Protein AF-A0A5N6P0C4-F1 (afdb_monomer_lite)

Foldseek 3Di:
DPDFDWDADPPPRDIDGPDDPDPDPCCPPPNHDDPPVPDDDLLNVVVCCVVVVDPAAAEEPDFLVRQVVSCVSPNHPYYHYDDDPVDHPCVPGPVVSVD

Organism: NCBI:txid192012

Structure (mmCIF, N/CA/C/O backbone):
data_AF-A0A5N6P0C4-F1
#
_entry.id   AF-A0A5N6P0C4-F1
#
loop_
_atom_site.group_PDB
_atom_site.id
_atom_site.type_symbol
_atom_site.label_atom_id
_atom_site.label_alt_id
_atom_site.label_comp_id
_atom_site.label_asym_id
_atom_site.label_entity_id
_atom_site.label_seq_id
_atom_site.pdbx_PDB_ins_code
_atom_site.Cartn_x
_atom_site.Cartn_y
_atom_site.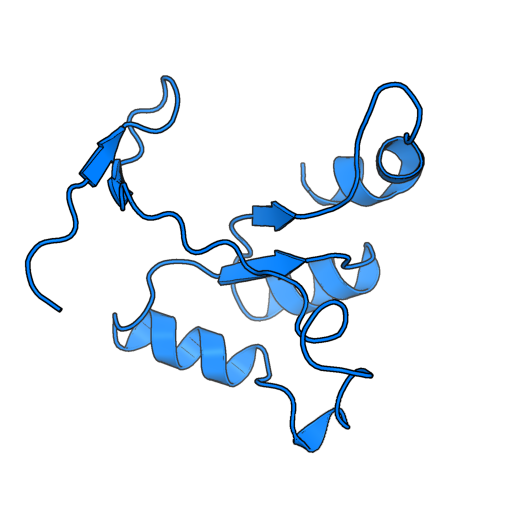Cartn_z
_atom_site.occupancy
_atom_site.B_iso_or_equiv
_atom_site.auth_seq_id
_atom_site.auth_comp_id
_atom_site.auth_asym_id
_atom_site.auth_atom_id
_atom_site.pdbx_PDB_model_num
ATOM 1 N N . MET A 1 1 ? 0.117 16.146 19.245 1.00 47.38 1 MET A N 1
ATOM 2 C CA . MET A 1 1 ? -0.001 15.962 17.775 1.00 47.38 1 MET A CA 1
ATOM 3 C C . MET A 1 1 ? -1.202 16.748 17.225 1.00 47.38 1 MET A C 1
ATOM 5 O O . MET A 1 1 ? -2.035 16.203 16.517 1.00 47.38 1 MET A O 1
ATOM 9 N N . SER A 1 2 ? -1.343 18.029 17.579 1.00 50.97 2 SER A N 1
ATOM 10 C CA . SER A 1 2 ? -2.660 18.679 17.704 1.00 50.97 2 SER A CA 1
ATOM 11 C C . SER A 1 2 ? -3.030 19.734 16.649 1.00 50.97 2 SER A C 1
ATOM 13 O O . SER A 1 2 ? -4.022 20.406 16.863 1.00 50.97 2 SER A O 1
ATOM 15 N N . ASN A 1 3 ? -2.333 19.887 15.513 1.00 68.75 3 ASN A N 1
ATOM 16 C CA . ASN A 1 3 ? -2.695 20.913 14.507 1.00 68.75 3 ASN A CA 1
ATOM 17 C C . ASN A 1 3 ? -2.355 20.527 13.054 1.00 68.75 3 ASN A C 1
ATOM 19 O O . ASN A 1 3 ? -1.825 21.334 12.290 1.00 68.75 3 ASN A O 1
ATOM 23 N N . VAL A 1 4 ? -2.637 19.291 12.635 1.00 70.31 4 VAL A N 1
ATOM 24 C CA . VAL A 1 4 ? -2.438 18.934 11.222 1.00 70.31 4 VAL A CA 1
ATOM 25 C C . VAL A 1 4 ? -3.654 19.373 10.405 1.00 70.31 4 VAL A C 1
ATOM 27 O O . VAL A 1 4 ? -4.750 18.830 10.558 1.00 70.31 4 VAL A O 1
ATOM 30 N N . LYS A 1 5 ? -3.457 20.389 9.554 1.00 80.25 5 LYS A N 1
ATOM 31 C CA . LYS A 1 5 ? -4.466 20.921 8.622 1.00 80.25 5 LYS A CA 1
ATOM 32 C C . LYS A 1 5 ? -5.034 19.782 7.772 1.00 80.25 5 LYS A C 1
ATOM 34 O O . LYS A 1 5 ? -4.274 18.925 7.345 1.00 80.25 5 LYS A O 1
ATOM 39 N N . LYS A 1 6 ? -6.341 19.765 7.506 1.00 81.56 6 LYS A N 1
ATOM 40 C CA . LYS A 1 6 ? -6.969 18.811 6.576 1.00 81.56 6 LYS A CA 1
ATOM 41 C C . LYS A 1 6 ? -7.233 19.468 5.221 1.00 81.56 6 LYS A C 1
ATOM 43 O O . LYS A 1 6 ? -7.466 20.675 5.166 1.00 81.56 6 LYS A O 1
ATOM 48 N N . ILE A 1 7 ? -7.193 18.685 4.147 1.00 84.69 7 ILE A N 1
ATOM 49 C CA . ILE A 1 7 ? -7.499 19.105 2.773 1.00 84.69 7 ILE A CA 1
ATOM 50 C C . ILE A 1 7 ? -8.464 18.114 2.115 1.00 84.69 7 ILE A C 1
ATOM 52 O O . ILE A 1 7 ? -8.512 16.945 2.496 1.00 84.69 7 ILE A O 1
ATOM 56 N N . LYS A 1 8 ? -9.221 18.577 1.115 1.00 87.38 8 LYS A N 1
ATOM 57 C CA . LYS A 1 8 ? -10.055 17.706 0.279 1.00 87.38 8 LYS A CA 1
ATOM 58 C C . LYS A 1 8 ? -9.196 17.058 -0.806 1.00 87.38 8 LYS A C 1
ATOM 60 O O . LYS A 1 8 ? -8.479 17.761 -1.515 1.00 87.38 8 LYS A O 1
ATOM 65 N N . LEU A 1 9 ? -9.281 15.739 -0.925 1.00 76.25 9 LEU A N 1
ATOM 66 C CA . LEU A 1 9 ? -8.618 14.938 -1.945 1.00 76.25 9 LEU A CA 1
ATOM 67 C C . LEU A 1 9 ? -9.620 14.578 -3.049 1.00 76.25 9 LEU A C 1
ATOM 69 O O . LEU A 1 9 ? -10.635 13.928 -2.794 1.00 76.25 9 LEU A O 1
ATOM 73 N N . GLY A 1 10 ? -9.313 14.991 -4.279 1.00 75.31 10 GLY A N 1
ATOM 74 C CA . GLY A 1 10 ? -10.148 14.724 -5.452 1.00 75.31 10 GLY A CA 1
ATOM 75 C C . GLY A 1 10 ? -11.534 15.385 -5.405 1.00 75.31 10 GLY A C 1
ATOM 76 O O . GLY A 1 10 ? -11.852 16.185 -4.525 1.00 75.31 10 GLY A O 1
ATOM 77 N N . SER A 1 11 ? -12.381 15.047 -6.380 1.00 85.31 11 SER A N 1
ATOM 78 C CA . SER A 1 11 ? -13.758 15.558 -6.494 1.00 85.31 11 SER A CA 1
ATOM 79 C C . SER A 1 11 ? -14.766 14.816 -5.610 1.00 85.31 11 SER A C 1
ATOM 81 O O . SER A 1 11 ? -15.887 15.282 -5.431 1.00 85.31 11 SER A O 1
ATOM 83 N N . GLN A 1 12 ? -14.365 13.682 -5.031 1.00 83.81 12 GLN A N 1
ATOM 84 C CA . GLN A 1 12 ? -15.226 12.803 -4.233 1.00 83.81 12 GLN A CA 1
ATOM 85 C C . GLN A 1 12 ? -15.397 13.269 -2.777 1.00 83.81 12 GLN A C 1
ATOM 87 O O . GLN A 1 12 ? -16.143 12.663 -2.017 1.00 83.81 12 GLN A O 1
ATOM 92 N N . GLY A 1 13 ? -14.723 14.353 -2.375 1.00 77.56 13 GLY A N 1
ATOM 93 C CA . GLY A 1 13 ? -14.922 14.975 -1.063 1.00 77.56 13 GLY A CA 1
ATOM 94 C C . GLY A 1 13 ? -14.225 14.274 0.105 1.00 77.56 13 GLY A C 1
ATOM 95 O O . GLY A 1 13 ? -14.534 14.582 1.254 1.00 77.56 13 GLY A O 1
ATOM 96 N N . LEU A 1 14 ? -13.273 13.375 -0.158 1.00 77.44 14 LEU A N 1
ATOM 97 C CA . LEU A 1 14 ? -12.479 12.724 0.886 1.00 77.44 14 LEU A CA 1
ATOM 98 C C . LEU A 1 14 ? -11.609 13.754 1.620 1.00 77.44 14 LEU A C 1
ATOM 100 O O . LEU A 1 14 ? -10.819 14.460 0.998 1.00 77.44 14 LEU A O 1
ATOM 104 N N . GLU A 1 15 ? -11.723 13.839 2.945 1.00 82.75 15 GLU A N 1
ATOM 105 C CA . GLU A 1 15 ? -10.869 14.711 3.760 1.00 82.75 15 GLU A CA 1
ATOM 106 C C . GLU A 1 15 ? -9.640 13.962 4.281 1.00 82.75 15 GLU A C 1
ATOM 108 O O . GLU A 1 15 ? -9.738 13.044 5.102 1.00 82.75 15 GLU A O 1
ATOM 113 N N . VAL A 1 16 ? -8.459 14.405 3.856 1.00 71.00 16 VAL A N 1
ATOM 114 C CA . VAL A 1 16 ? -7.167 13.851 4.274 1.00 71.00 16 VAL A CA 1
ATOM 115 C C . VAL A 1 16 ? -6.358 14.882 5.051 1.00 71.00 16 VAL A C 1
ATOM 117 O O . VAL A 1 16 ? -6.620 16.080 5.009 1.00 71.00 16 VAL A O 1
ATOM 120 N N . SER A 1 17 ? -5.372 14.417 5.809 1.00 72.56 17 SER A N 1
ATOM 121 C CA . SER A 1 17 ? -4.370 15.297 6.410 1.00 72.56 17 SER A CA 1
ATOM 122 C C . SER A 1 17 ? -3.546 15.982 5.307 1.00 72.56 17 SER A C 1
ATOM 124 O O . SER A 1 17 ? -3.173 15.334 4.336 1.00 72.56 17 SER A O 1
ATOM 126 N N . ALA A 1 18 ? -3.242 17.274 5.459 1.00 69.19 18 ALA A N 1
ATOM 127 C CA . ALA A 1 18 ? -2.361 18.036 4.566 1.00 69.19 18 ALA A CA 1
ATOM 128 C C . ALA A 1 18 ? -0.938 17.465 4.556 1.00 69.19 18 ALA A C 1
ATOM 130 O O . ALA A 1 18 ? -0.230 17.578 3.562 1.00 69.19 18 ALA A O 1
ATOM 131 N N . ILE A 1 19 ? -0.536 16.834 5.662 1.00 62.03 19 ILE A N 1
ATOM 132 C CA . ILE A 1 19 ? 0.629 15.959 5.703 1.00 62.03 19 ILE A CA 1
ATOM 133 C C . ILE A 1 19 ? 0.11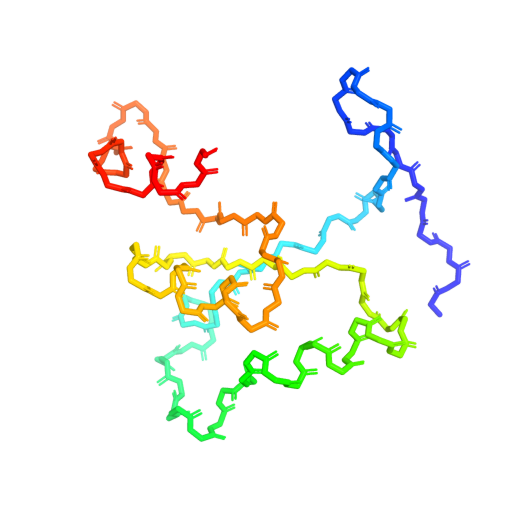9 14.565 5.338 1.00 62.03 19 ILE A C 1
ATOM 135 O O . ILE A 1 19 ? -0.486 13.887 6.176 1.00 62.03 19 ILE A O 1
ATOM 139 N N . GLY A 1 20 ? 0.302 14.167 4.082 1.00 55.41 20 GLY A N 1
ATOM 140 C CA . GLY A 1 20 ? 0.145 12.773 3.685 1.00 55.41 20 GLY A CA 1
ATOM 141 C C . GLY A 1 20 ? 1.248 11.949 4.343 1.00 55.41 20 GLY A C 1
ATOM 142 O O . GLY A 1 20 ? 2.418 12.317 4.269 1.00 55.41 20 GLY A O 1
ATOM 143 N N . LEU A 1 21 ? 0.890 10.853 5.013 1.00 51.84 21 LEU A N 1
ATOM 144 C CA . LEU A 1 21 ? 1.879 9.854 5.402 1.00 51.84 21 LEU A CA 1
ATOM 145 C C . LEU A 1 21 ? 2.245 9.085 4.129 1.00 51.84 21 LEU A C 1
ATOM 147 O O . LEU A 1 21 ? 1.505 8.199 3.711 1.00 51.84 21 LEU A O 1
ATOM 151 N N . GLY A 1 22 ? 3.335 9.482 3.476 1.00 51.34 22 GLY A N 1
ATOM 152 C CA . GLY A 1 22 ? 3.948 8.671 2.431 1.00 51.34 22 GLY A CA 1
ATOM 153 C C . GLY A 1 22 ? 4.607 7.462 3.083 1.00 51.34 22 GLY A C 1
ATOM 154 O O . GLY A 1 22 ? 5.441 7.620 3.976 1.00 51.34 22 GLY A O 1
ATOM 155 N N . CYS A 1 23 ? 4.219 6.260 2.676 1.00 51.03 23 CYS A N 1
ATOM 156 C CA . CYS A 1 23 ? 4.886 5.038 3.098 1.00 51.03 23 CYS A CA 1
ATOM 157 C C . CYS A 1 23 ? 6.163 4.891 2.266 1.00 51.03 23 CYS A C 1
ATOM 159 O O . CYS A 1 23 ? 6.178 4.152 1.296 1.00 51.03 23 CYS A O 1
ATOM 161 N N . MET A 1 24 ? 7.230 5.617 2.605 1.00 51.94 24 MET A N 1
ATOM 162 C CA . MET A 1 24 ? 8.529 5.377 1.974 1.00 51.94 24 MET A CA 1
ATOM 163 C C . MET A 1 24 ? 9.008 3.978 2.379 1.00 51.94 24 MET A C 1
ATOM 165 O O . MET A 1 24 ? 9.028 3.662 3.572 1.00 51.94 24 MET A O 1
ATOM 169 N N . GLY A 1 25 ? 9.372 3.138 1.407 1.00 53.28 25 GLY A N 1
ATOM 170 C CA . GLY A 1 25 ? 9.937 1.819 1.682 1.00 53.28 25 GLY A CA 1
ATOM 171 C C . GLY A 1 25 ? 11.112 1.926 2.654 1.00 53.28 25 GLY A C 1
ATOM 172 O O . GLY A 1 25 ? 12.070 2.664 2.408 1.00 53.28 25 GLY A O 1
ATOM 173 N N . MET A 1 26 ? 11.048 1.189 3.769 1.00 53.12 26 MET A N 1
ATOM 174 C CA . MET A 1 26 ? 12.115 1.206 4.777 1.00 53.12 26 MET A CA 1
ATOM 175 C C . MET A 1 26 ? 13.461 0.764 4.180 1.00 53.12 26 MET A C 1
ATOM 177 O O . MET A 1 26 ? 14.507 1.176 4.662 1.00 53.12 26 MET A O 1
ATOM 181 N N . SER A 1 27 ? 13.452 -0.005 3.090 1.00 51.09 27 SER A N 1
ATOM 182 C CA . SER A 1 27 ? 14.660 -0.535 2.460 1.00 51.09 27 SER A CA 1
ATOM 183 C C . SER A 1 27 ? 15.434 0.451 1.571 1.00 51.09 27 SER A C 1
ATOM 185 O O . SER A 1 27 ? 16.607 0.221 1.285 1.00 51.09 27 SER A O 1
ATOM 187 N N . TYR A 1 28 ? 14.807 1.541 1.111 1.00 52.47 28 TYR A N 1
ATOM 188 C CA . TYR A 1 28 ? 15.460 2.474 0.181 1.00 52.47 28 TYR A CA 1
ATOM 189 C C . TYR A 1 28 ? 16.345 3.496 0.908 1.00 52.47 28 TYR A C 1
ATOM 191 O O . TYR A 1 28 ? 17.473 3.751 0.497 1.00 52.47 28 TYR A O 1
ATOM 199 N N . ALA A 1 29 ? 15.855 4.064 2.016 1.00 54.84 29 ALA A N 1
ATOM 200 C CA . ALA A 1 29 ? 16.565 5.098 2.777 1.00 54.84 29 ALA A CA 1
ATOM 201 C C . ALA A 1 29 ? 17.175 4.602 4.103 1.00 54.84 29 ALA A C 1
ATOM 203 O O . ALA A 1 29 ? 18.042 5.281 4.650 1.00 54.84 29 ALA A O 1
ATOM 204 N N . TYR A 1 30 ? 16.746 3.444 4.626 1.00 57.09 30 TYR A N 1
ATOM 205 C CA . TYR A 1 30 ? 17.146 2.961 5.960 1.00 57.09 30 TYR A CA 1
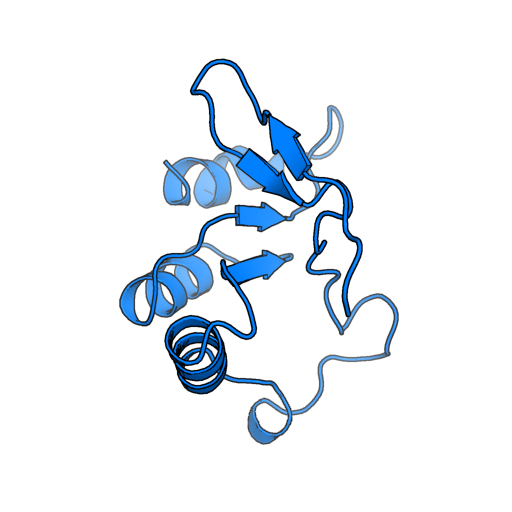ATOM 206 C C . TYR A 1 30 ? 17.995 1.678 5.942 1.00 57.09 30 TYR A C 1
ATOM 208 O O . TYR A 1 30 ? 18.173 1.046 6.983 1.00 57.09 30 TYR A O 1
ATOM 216 N N . GLY A 1 31 ? 18.574 1.324 4.789 1.00 59.81 31 GLY A N 1
ATOM 217 C CA . GLY A 1 31 ? 19.399 0.122 4.620 1.00 59.81 31 GLY A CA 1
ATOM 218 C C . GLY A 1 31 ? 18.584 -1.097 4.176 1.00 59.81 31 GLY A C 1
ATOM 219 O O . GLY A 1 31 ? 17.397 -0.962 3.920 1.00 59.81 31 GLY A O 1
ATOM 220 N N . PRO A 1 32 ? 19.191 -2.286 4.033 1.00 57.56 32 PRO A N 1
ATOM 221 C CA . PRO A 1 32 ? 18.490 -3.474 3.550 1.00 57.56 32 PRO A CA 1
ATOM 222 C C . PRO A 1 32 ? 17.250 -3.796 4.392 1.00 57.56 32 PRO A C 1
ATOM 224 O O . PRO A 1 32 ? 17.198 -3.504 5.588 1.00 57.56 32 PRO A O 1
ATOM 227 N N . ALA A 1 33 ? 16.256 -4.416 3.749 1.00 60.38 33 ALA A N 1
ATOM 228 C CA . ALA A 1 33 ? 15.061 -4.913 4.418 1.00 60.38 33 ALA A CA 1
ATOM 229 C C . ALA A 1 33 ? 15.461 -5.719 5.664 1.00 60.38 33 ALA A C 1
ATOM 231 O O . ALA A 1 33 ? 16.214 -6.690 5.572 1.00 60.38 33 ALA A O 1
ATOM 232 N N . LYS A 1 34 ? 14.986 -5.275 6.831 1.00 62.59 34 LYS A N 1
ATOM 233 C CA . LYS A 1 34 ? 15.180 -5.994 8.090 1.00 62.59 34 LYS A CA 1
ATOM 234 C C . LYS A 1 34 ? 14.514 -7.377 8.020 1.00 62.59 34 LYS A C 1
ATOM 236 O O . LYS A 1 34 ? 13.592 -7.543 7.218 1.00 62.59 34 LYS A O 1
ATOM 241 N N . PRO A 1 35 ? 14.949 -8.347 8.843 1.00 62.69 35 PRO A N 1
ATOM 242 C CA . PRO A 1 35 ? 14.273 -9.637 8.962 1.00 62.69 35 PRO A CA 1
ATOM 243 C C . PRO A 1 35 ? 12.760 -9.467 9.138 1.00 62.69 35 PRO A C 1
ATOM 245 O O . PRO A 1 35 ? 12.312 -8.491 9.743 1.00 62.69 35 PRO A O 1
ATOM 248 N N . GLU A 1 36 ? 11.968 -10.403 8.611 1.00 59.53 36 GLU A N 1
ATOM 249 C CA . GLU A 1 36 ? 10.499 -10.329 8.639 1.00 59.53 36 GLU A CA 1
ATOM 250 C C . GLU A 1 36 ? 9.961 -10.172 10.072 1.00 59.53 36 GLU A C 1
ATOM 252 O O . GLU A 1 36 ? 8.981 -9.458 10.283 1.00 59.53 36 GLU A O 1
ATOM 257 N N . GLU A 1 37 ? 10.653 -10.735 11.071 1.00 56.28 37 GLU A N 1
ATOM 258 C CA . GLU A 1 37 ? 10.291 -10.590 12.487 1.00 56.28 37 GLU A CA 1
ATOM 259 C C . GLU A 1 37 ? 10.455 -9.157 13.025 1.00 56.28 37 GLU A C 1
ATOM 261 O O . GLU A 1 37 ? 9.781 -8.771 13.981 1.00 56.28 37 GLU A O 1
ATOM 266 N N . GLU A 1 38 ? 11.348 -8.362 12.430 1.00 55.25 38 GLU A N 1
ATOM 267 C CA . GLU A 1 38 ? 11.586 -6.961 12.794 1.00 55.25 38 GLU A CA 1
ATOM 268 C C . GLU A 1 38 ? 10.690 -5.982 12.018 1.00 55.25 38 GLU A C 1
ATOM 270 O O . GLU A 1 38 ? 10.637 -4.792 12.349 1.00 55.25 38 GLU A O 1
ATOM 275 N N . MET A 1 39 ? 9.987 -6.450 10.983 1.00 63.22 39 MET A N 1
ATOM 276 C CA . MET A 1 39 ? 9.035 -5.631 10.242 1.00 63.22 39 MET A CA 1
ATOM 277 C C . MET A 1 39 ? 7.689 -5.556 10.966 1.00 63.22 39 MET A C 1
ATOM 279 O O . MET A 1 39 ? 7.183 -6.532 11.516 1.00 63.22 39 MET A O 1
ATOM 283 N N . ILE A 1 40 ? 7.057 -4.379 10.936 1.00 65.50 40 ILE A N 1
ATOM 284 C CA . ILE A 1 40 ? 5.695 -4.234 11.455 1.00 65.50 40 ILE A CA 1
ATOM 285 C C . ILE A 1 40 ? 4.749 -5.009 10.532 1.00 65.50 40 ILE A C 1
ATOM 287 O O . ILE A 1 40 ? 4.464 -4.583 9.414 1.00 65.50 40 ILE A O 1
ATOM 291 N N . GLY A 1 41 ? 4.239 -6.138 11.018 1.00 80.31 41 GLY A N 1
ATOM 292 C CA . GLY A 1 41 ? 3.258 -6.939 10.295 1.00 80.31 41 GLY A CA 1
ATOM 293 C C . GLY A 1 41 ? 1.892 -6.251 10.171 1.00 80.31 41 GLY A C 1
ATOM 294 O O . GLY A 1 41 ? 1.485 -5.436 11.006 1.00 80.31 41 GLY A O 1
ATOM 295 N N . MET A 1 42 ? 1.122 -6.653 9.159 1.00 83.69 42 MET A N 1
ATOM 296 C CA . MET A 1 42 ? -0.220 -6.118 8.876 1.00 83.69 42 MET A CA 1
ATOM 297 C C . MET A 1 42 ? -1.193 -6.202 10.062 1.00 83.69 42 MET A C 1
ATOM 299 O O . MET A 1 42 ? -2.052 -5.335 10.232 1.00 83.69 42 MET A O 1
ATOM 303 N N . GLY A 1 43 ? -1.049 -7.222 10.913 1.00 83.31 43 GLY A N 1
ATOM 304 C CA . GLY A 1 43 ? -1.866 -7.377 12.118 1.00 83.31 43 GLY A CA 1
ATOM 305 C C . GLY A 1 43 ? -1.672 -6.244 13.130 1.00 83.31 43 GLY A C 1
ATOM 306 O O . GLY A 1 43 ? -2.638 -5.827 13.767 1.00 83.31 43 GLY A O 1
ATOM 307 N N . GLU A 1 44 ? -0.459 -5.707 13.247 1.00 88.88 44 GLU A N 1
ATOM 308 C CA . GLU A 1 44 ? -0.166 -4.604 14.163 1.00 88.88 44 GLU A CA 1
ATOM 309 C C . GLU A 1 44 ? -0.673 -3.274 13.598 1.00 88.88 44 GLU A C 1
ATOM 311 O O . GLU A 1 44 ? -1.347 -2.518 14.298 1.00 88.88 44 GLU A O 1
ATOM 316 N N . LEU A 1 45 ? -0.483 -3.035 12.295 1.00 86.94 45 LEU A N 1
ATOM 317 C CA . LEU A 1 45 ? -1.053 -1.865 11.615 1.00 86.94 45 LEU A CA 1
ATOM 318 C C . LEU A 1 45 ? -2.584 -1.821 11.752 1.00 86.94 45 LEU A C 1
ATOM 320 O O . LEU A 1 45 ? -3.153 -0.770 12.046 1.00 86.94 45 LEU A O 1
ATOM 324 N N . LYS A 1 46 ? -3.259 -2.973 11.643 1.00 87.94 46 LYS A N 1
ATOM 325 C CA . LYS A 1 46 ? -4.705 -3.094 11.884 1.00 87.94 46 LYS A CA 1
ATOM 326 C C . LYS A 1 46 ? -5.108 -2.674 13.302 1.00 87.94 46 LYS A C 1
ATOM 328 O O . LYS A 1 46 ? -6.147 -2.029 13.467 1.00 87.94 46 LYS A O 1
ATOM 333 N N . LYS A 1 47 ? -4.315 -3.009 14.329 1.00 89.56 47 LYS A N 1
ATOM 334 C CA . LYS A 1 47 ? -4.568 -2.541 15.705 1.00 89.56 47 LYS A CA 1
ATOM 335 C C . LYS A 1 47 ? -4.422 -1.028 15.805 1.00 89.56 47 LYS A C 1
ATOM 337 O O . LYS A 1 47 ? -5.301 -0.387 16.369 1.00 89.56 47 LYS A O 1
ATOM 342 N N . LEU A 1 48 ? -3.384 -0.449 15.197 1.00 88.62 48 LEU A N 1
ATOM 343 C CA . LEU A 1 48 ? -3.177 1.004 15.195 1.00 88.62 48 LEU A CA 1
ATOM 344 C C . LEU A 1 48 ? -4.330 1.758 14.516 1.00 88.62 48 LEU A C 1
ATOM 346 O O . LEU A 1 48 ? -4.701 2.837 14.982 1.00 88.62 48 LEU A O 1
ATOM 350 N N . VAL A 1 49 ? -4.925 1.184 13.461 1.00 88.00 49 VAL A N 1
ATOM 351 C CA . VAL A 1 49 ? -6.156 1.718 12.853 1.00 88.00 49 VAL A CA 1
ATOM 352 C C . VAL A 1 49 ? -7.321 1.651 13.841 1.00 88.00 49 VAL A C 1
ATOM 354 O O . VAL A 1 49 ? -8.005 2.650 14.059 1.00 88.00 49 VAL A O 1
ATOM 357 N N . LYS A 1 50 ? -7.531 0.497 14.487 1.00 91.38 50 LYS A N 1
ATOM 358 C CA . LYS A 1 50 ? -8.608 0.307 15.475 1.00 91.38 50 LYS A CA 1
ATOM 359 C C . LYS A 1 50 ? -8.480 1.248 16.679 1.00 91.38 50 LYS A C 1
ATOM 361 O O . LYS A 1 50 ? -9.487 1.728 17.188 1.00 91.38 50 LYS A O 1
ATOM 366 N N . GLU A 1 51 ? -7.257 1.521 17.119 1.00 92.69 51 GLU A N 1
ATOM 367 C CA . GLU A 1 51 ? -6.944 2.466 18.198 1.00 92.69 51 GLU A CA 1
ATOM 368 C C . GLU A 1 51 ? -7.038 3.938 17.758 1.00 92.69 51 GLU A C 1
ATOM 370 O O . GLU A 1 51 ? -6.873 4.838 18.579 1.00 92.69 51 GLU A O 1
ATOM 375 N N . GLY A 1 52 ? -7.278 4.207 16.470 1.00 86.38 52 GLY A N 1
ATOM 376 C CA . GLY A 1 52 ? -7.367 5.558 15.918 1.00 86.38 52 GLY A CA 1
ATOM 377 C C . GLY A 1 52 ? -6.028 6.298 15.842 1.00 86.38 52 GLY A C 1
ATOM 378 O O . GLY A 1 52 ? -6.013 7.505 15.597 1.00 86.38 52 GLY A O 1
ATOM 379 N N . LYS A 1 53 ? -4.902 5.599 16.041 1.00 85.69 53 LYS A N 1
ATOM 380 C CA . LYS A 1 53 ? -3.545 6.169 15.960 1.00 85.69 53 LYS A CA 1
ATOM 381 C C . LYS A 1 53 ? -3.144 6.476 14.521 1.00 85.69 53 LYS A C 1
ATOM 383 O O . LYS A 1 53 ? -2.467 7.469 14.265 1.00 85.69 53 LYS A O 1
ATOM 388 N N . ILE A 1 54 ? -3.588 5.640 13.588 1.00 83.81 54 ILE A N 1
ATOM 389 C CA . ILE A 1 54 ? -3.491 5.868 12.145 1.00 83.81 54 ILE A CA 1
ATOM 390 C C . ILE A 1 54 ? -4.875 5.687 11.526 1.00 83.81 54 ILE A C 1
ATOM 392 O O . ILE A 1 54 ? -5.731 5.018 12.095 1.00 83.81 54 ILE A O 1
ATOM 396 N N . LYS A 1 55 ? -5.121 6.307 10.372 1.00 84.94 55 LYS A N 1
ATOM 397 C CA . LYS A 1 55 ? -6.428 6.211 9.700 1.00 84.94 55 LYS A CA 1
ATOM 398 C C . LYS A 1 55 ? -6.471 5.148 8.615 1.00 84.94 55 LYS A C 1
ATOM 400 O O . LYS A 1 55 ? -7.505 4.526 8.422 1.00 84.94 55 LYS A O 1
ATOM 405 N N . TYR A 1 56 ? -5.360 4.992 7.906 1.00 86.81 56 TYR A N 1
ATOM 406 C CA . TYR A 1 56 ? -5.270 4.227 6.671 1.00 86.81 56 TYR A CA 1
ATOM 407 C C . TYR A 1 56 ? -3.923 3.518 6.606 1.00 86.81 56 TYR A C 1
ATOM 409 O O . TYR A 1 56 ? -2.950 3.982 7.207 1.00 86.81 56 TYR A O 1
ATOM 417 N N . ILE A 1 57 ? -3.881 2.422 5.854 1.00 86.50 57 ILE A N 1
ATOM 418 C CA . ILE A 1 57 ? -2.667 1.657 5.581 1.00 86.50 57 ILE A CA 1
ATOM 419 C C . ILE A 1 57 ? -2.350 1.776 4.091 1.00 86.50 57 ILE A C 1
ATOM 421 O O . ILE A 1 57 ? -3.242 1.639 3.252 1.00 86.50 57 ILE A O 1
ATOM 425 N N . GLY A 1 58 ? -1.084 2.036 3.777 1.00 87.81 58 GLY A N 1
ATOM 426 C CA . GLY A 1 58 ? -0.549 2.005 2.422 1.00 87.81 58 GLY A CA 1
ATOM 427 C C . GLY A 1 58 ? 0.620 1.032 2.318 1.00 87.81 58 GLY A C 1
ATOM 428 O O . GLY A 1 58 ? 1.250 0.704 3.323 1.00 87.81 58 GLY A O 1
ATOM 429 N N . LEU A 1 59 ? 0.893 0.578 1.100 1.00 85.25 59 LEU A N 1
ATOM 430 C CA . LEU A 1 59 ? 2.051 -0.247 0.762 1.00 85.25 59 LEU A CA 1
ATOM 431 C C . LEU A 1 59 ? 2.974 0.515 -0.188 1.00 85.25 59 LEU A C 1
ATOM 433 O O . LEU A 1 59 ? 2.531 1.422 -0.891 1.00 85.25 59 LEU A O 1
ATOM 437 N N . SER A 1 60 ? 4.245 0.129 -0.227 1.00 85.12 60 SER A N 1
ATOM 438 C CA . SER A 1 60 ? 5.233 0.666 -1.163 1.00 85.12 60 SER A CA 1
ATOM 439 C C . SER A 1 60 ? 6.012 -0.471 -1.804 1.00 85.12 60 SER A C 1
ATOM 441 O O . SER A 1 60 ? 6.357 -1.425 -1.109 1.00 85.12 60 SER A O 1
ATOM 443 N N . GLU A 1 61 ? 6.236 -0.374 -3.117 1.00 85.06 61 GLU A N 1
ATOM 444 C CA . GLU A 1 61 ? 6.974 -1.355 -3.931 1.00 85.06 61 GLU A CA 1
ATOM 445 C C . GLU A 1 61 ? 6.481 -2.804 -3.737 1.00 85.06 61 GLU A C 1
ATOM 447 O O . GLU A 1 61 ? 7.251 -3.763 -3.743 1.00 85.06 61 GLU A O 1
ATOM 452 N N . ALA A 1 62 ? 5.173 -2.969 -3.514 1.00 86.12 62 ALA A N 1
ATOM 453 C CA . ALA A 1 62 ? 4.561 -4.266 -3.255 1.00 86.12 62 ALA A CA 1
ATOM 454 C C . ALA A 1 62 ? 4.110 -4.935 -4.558 1.00 86.12 62 ALA A C 1
ATOM 456 O O . ALA A 1 62 ? 3.436 -4.324 -5.387 1.00 86.12 62 ALA A O 1
ATOM 457 N N . ASN A 1 63 ? 4.424 -6.223 -4.700 1.00 87.44 63 ASN A N 1
ATOM 458 C CA . ASN A 1 63 ? 3.940 -7.036 -5.812 1.00 87.44 63 ASN A CA 1
ATOM 459 C C . ASN A 1 63 ? 2.451 -7.433 -5.631 1.00 87.44 63 ASN A C 1
ATOM 461 O O . ASN A 1 63 ? 1.906 -7.329 -4.524 1.00 87.44 63 ASN A O 1
ATOM 465 N N . PRO A 1 64 ? 1.780 -7.930 -6.688 1.00 90.25 64 PRO A N 1
ATOM 466 C CA . PRO A 1 64 ? 0.360 -8.286 -6.647 1.00 90.25 64 PRO A CA 1
ATOM 467 C C . PRO A 1 64 ? -0.039 -9.279 -5.548 1.00 90.25 64 PRO A C 1
ATOM 469 O O . PRO A 1 64 ? -1.102 -9.144 -4.941 1.00 90.25 64 PRO A O 1
ATOM 472 N N . GLU A 1 65 ? 0.795 -10.287 -5.278 1.00 89.25 65 GLU A N 1
ATOM 473 C CA . GLU A 1 65 ? 0.521 -11.285 -4.238 1.00 89.25 65 GLU A CA 1
ATOM 474 C C . GLU A 1 65 ? 0.519 -10.646 -2.844 1.00 89.25 65 GLU A C 1
ATOM 476 O O . GLU A 1 65 ? -0.396 -10.872 -2.047 1.00 89.25 65 GLU A O 1
ATOM 481 N N . THR A 1 66 ? 1.510 -9.796 -2.576 1.00 87.94 66 THR A N 1
ATOM 482 C CA . THR A 1 66 ? 1.647 -9.073 -1.309 1.00 87.94 66 THR A CA 1
ATOM 483 C C . THR A 1 66 ? 0.469 -8.130 -1.096 1.00 87.94 66 THR A C 1
ATOM 485 O O . THR A 1 66 ? -0.091 -8.098 -0.000 1.00 87.94 66 THR A O 1
ATOM 488 N N . ILE A 1 67 ? 0.046 -7.410 -2.143 1.00 88.81 67 ILE A N 1
ATOM 489 C CA . ILE A 1 67 ? -1.122 -6.519 -2.091 1.00 88.81 67 ILE A CA 1
ATOM 490 C C . ILE A 1 67 ? -2.371 -7.304 -1.682 1.00 88.81 67 ILE A C 1
ATOM 492 O O . ILE A 1 67 ? -3.041 -6.907 -0.730 1.00 88.81 67 ILE A O 1
ATOM 496 N N . ARG A 1 68 ? -2.655 -8.438 -2.339 1.00 89.94 68 ARG A N 1
ATOM 497 C CA . ARG A 1 68 ? -3.823 -9.282 -2.025 1.00 89.94 68 ARG A CA 1
ATOM 498 C C . ARG A 1 68 ? -3.792 -9.792 -0.585 1.00 89.94 68 ARG A C 1
ATOM 500 O O . ARG A 1 68 ? -4.730 -9.551 0.169 1.00 89.94 68 ARG A O 1
ATOM 507 N N . ARG A 1 69 ? -2.677 -10.402 -0.171 1.00 87.19 69 ARG A N 1
ATOM 508 C CA . ARG A 1 69 ? -2.505 -10.938 1.191 1.00 87.19 69 ARG A CA 1
ATOM 509 C C . ARG A 1 69 ? -2.652 -9.864 2.267 1.00 87.19 69 ARG A C 1
ATOM 511 O O . ARG A 1 69 ? -3.237 -10.114 3.317 1.00 87.19 69 ARG A O 1
ATOM 518 N N . ALA A 1 70 ? -2.116 -8.670 2.028 1.00 87.19 70 ALA A N 1
ATOM 519 C CA . ALA A 1 70 ? -2.245 -7.557 2.959 1.00 87.19 70 ALA A CA 1
ATOM 520 C C . ALA A 1 70 ? -3.689 -7.031 3.015 1.00 87.19 70 ALA A C 1
ATOM 522 O O . ALA A 1 70 ? -4.204 -6.783 4.109 1.00 87.19 70 ALA A O 1
ATOM 523 N N . HIS A 1 71 ? -4.351 -6.920 1.858 1.00 89.31 71 HIS A N 1
ATOM 524 C CA . HIS A 1 71 ? -5.736 -6.463 1.750 1.00 89.31 71 HIS A CA 1
ATOM 525 C C . HIS A 1 71 ? -6.728 -7.413 2.443 1.00 89.31 71 HIS A C 1
ATOM 527 O O . HIS A 1 71 ? -7.674 -6.937 3.073 1.00 89.31 71 HIS A O 1
ATOM 533 N N . ASP A 1 72 ? -6.465 -8.726 2.432 1.00 89.44 72 ASP A N 1
ATOM 534 C CA . ASP A 1 72 ? -7.243 -9.728 3.180 1.00 89.44 72 ASP A CA 1
ATOM 535 C C . ASP A 1 72 ? -7.188 -9.506 4.706 1.00 89.44 72 ASP A C 1
ATOM 537 O O . ASP A 1 72 ? -8.145 -9.792 5.431 1.00 89.44 72 ASP A O 1
ATOM 541 N N . VAL A 1 73 ? -6.079 -8.965 5.228 1.00 89.25 73 VAL A N 1
ATOM 542 C CA . VAL A 1 73 ? -5.928 -8.663 6.662 1.00 89.25 73 VAL A CA 1
ATOM 543 C C . VAL A 1 73 ? -6.632 -7.352 7.035 1.00 89.25 73 VAL A C 1
ATOM 545 O O . VAL A 1 73 ? -7.330 -7.289 8.063 1.00 89.25 73 VAL A O 1
ATOM 548 N N . HIS A 1 74 ? -6.421 -6.298 6.241 1.00 87.44 74 HIS A N 1
ATOM 549 C CA . HIS A 1 74 ? -7.044 -4.982 6.390 1.00 87.44 74 HIS A CA 1
ATOM 550 C C . HIS A 1 74 ? -7.023 -4.213 5.054 1.00 87.44 74 HIS A C 1
ATOM 552 O O . HIS A 1 74 ? -5.997 -4.251 4.376 1.00 87.44 74 HIS A O 1
ATOM 558 N N . PRO A 1 75 ? -8.077 -3.444 4.708 1.00 92.19 75 PRO A N 1
ATOM 559 C CA . PRO A 1 75 ? -8.121 -2.697 3.454 1.00 92.19 75 PRO A CA 1
ATOM 560 C C . PRO A 1 75 ? -6.912 -1.775 3.245 1.00 92.19 75 PRO A C 1
ATOM 562 O O . PRO A 1 75 ? -6.644 -0.870 4.041 1.00 92.19 75 PRO A O 1
ATOM 565 N N . ILE A 1 76 ? -6.205 -1.987 2.137 1.00 88.94 76 ILE A N 1
ATOM 566 C CA . ILE A 1 76 ? -5.109 -1.124 1.688 1.00 88.94 76 ILE A CA 1
ATOM 567 C C . ILE A 1 76 ? -5.692 0.069 0.937 1.00 88.94 76 ILE A C 1
ATOM 569 O O . ILE A 1 76 ? -6.460 -0.094 -0.005 1.00 88.94 76 ILE A O 1
ATOM 573 N N . THR A 1 77 ? -5.334 1.275 1.373 1.00 93.19 77 THR A N 1
ATOM 574 C CA . THR A 1 77 ? -5.855 2.537 0.824 1.00 93.19 77 THR A CA 1
ATOM 575 C C . THR A 1 77 ? -5.019 3.059 -0.343 1.00 93.19 77 THR A C 1
ATOM 577 O O . THR A 1 77 ? -5.547 3.745 -1.211 1.00 93.19 77 THR A O 1
ATOM 580 N N . ALA A 1 78 ? -3.717 2.766 -0.366 1.00 88.06 78 ALA A N 1
ATOM 581 C CA . ALA A 1 78 ? -2.818 3.217 -1.422 1.00 88.06 78 ALA A CA 1
ATOM 582 C C . ALA A 1 78 ? -1.657 2.238 -1.626 1.00 88.06 78 ALA A C 1
ATOM 584 O O . ALA A 1 78 ? -1.151 1.662 -0.661 1.00 88.06 78 ALA A O 1
ATOM 585 N N . VAL A 1 79 ? -1.207 2.106 -2.872 1.00 86.06 79 VAL A N 1
ATOM 586 C CA . VAL A 1 79 ? 0.051 1.444 -3.229 1.00 86.06 79 VAL A CA 1
ATOM 587 C C . VAL A 1 79 ? 0.932 2.485 -3.913 1.00 86.06 79 VAL A C 1
ATOM 589 O O . VAL A 1 79 ? 0.519 3.095 -4.897 1.00 86.06 79 VAL A O 1
ATOM 592 N N . GLN A 1 80 ? 2.115 2.726 -3.354 1.00 86.50 80 GLN A N 1
ATOM 593 C CA . GLN A 1 80 ? 3.136 3.617 -3.896 1.00 86.50 80 GLN A CA 1
ATOM 594 C C . GLN A 1 80 ? 4.180 2.791 -4.651 1.00 86.50 80 GLN A C 1
ATOM 596 O O . GLN A 1 80 ? 4.683 1.803 -4.125 1.00 86.50 80 GLN A O 1
ATOM 601 N N . LEU A 1 81 ? 4.508 3.196 -5.870 1.00 84.56 81 LEU A N 1
ATOM 602 C CA . LEU A 1 81 ? 5.481 2.517 -6.719 1.00 84.56 81 LEU A CA 1
ATOM 603 C C . LEU A 1 81 ? 6.026 3.486 -7.771 1.00 84.56 81 LEU A C 1
ATOM 605 O O . LEU A 1 81 ? 5.440 4.553 -7.997 1.00 84.56 81 LEU A O 1
ATOM 609 N N . GLU A 1 82 ? 7.113 3.106 -8.435 1.00 86.62 82 GLU A N 1
ATOM 610 C CA . GLU A 1 82 ? 7.613 3.837 -9.596 1.00 86.62 82 GLU A CA 1
ATOM 611 C C . GLU A 1 82 ? 6.667 3.689 -10.799 1.00 86.62 82 GLU A C 1
ATOM 613 O O . GLU A 1 82 ? 6.353 2.587 -11.248 1.00 86.62 82 GLU A O 1
ATOM 618 N N . TRP A 1 83 ? 6.219 4.822 -11.342 1.00 89.75 83 TRP A N 1
ATOM 619 C CA . TRP A 1 83 ? 5.479 4.876 -12.600 1.00 89.75 83 TRP A CA 1
ATOM 620 C C . TRP A 1 83 ? 5.763 6.199 -13.311 1.00 89.75 83 TRP A C 1
ATOM 622 O O . TRP A 1 83 ? 5.629 7.280 -12.729 1.00 89.75 83 TRP A O 1
ATOM 632 N N . SER A 1 84 ? 6.182 6.128 -14.571 1.00 89.12 84 SER A N 1
ATOM 633 C CA . SER A 1 84 ? 6.514 7.297 -15.384 1.00 89.12 84 SER A CA 1
ATOM 634 C C . SER A 1 84 ? 6.346 6.999 -16.877 1.00 89.12 84 SER A C 1
ATOM 636 O O . SER A 1 84 ? 6.035 5.879 -17.272 1.00 89.12 84 SER A O 1
ATOM 638 N N . LEU A 1 85 ? 6.602 7.989 -17.740 1.00 88.12 85 LEU A N 1
ATOM 639 C CA . LEU A 1 85 ? 6.656 7.755 -19.190 1.00 88.12 85 LEU A CA 1
ATOM 640 C C . LEU A 1 85 ? 7.738 6.738 -19.592 1.00 88.12 85 LEU A C 1
ATOM 642 O O . LEU A 1 85 ? 7.618 6.123 -20.649 1.00 88.12 85 LEU A O 1
ATOM 646 N N . TRP A 1 86 ? 8.771 6.565 -18.764 1.00 90.38 86 TRP A N 1
ATOM 647 C CA . TRP A 1 86 ? 9.894 5.658 -19.010 1.00 90.38 86 TRP A CA 1
ATOM 648 C C . TRP A 1 86 ? 9.812 4.350 -18.214 1.00 90.38 86 TRP A C 1
ATOM 650 O O . TRP A 1 86 ? 10.512 3.406 -18.563 1.00 90.38 86 TRP A O 1
ATOM 660 N N . THR A 1 87 ? 8.937 4.274 -17.208 1.00 84.81 87 THR A N 1
ATOM 661 C CA . THR A 1 87 ? 8.796 3.111 -16.319 1.00 84.81 87 THR A CA 1
ATOM 662 C C . THR A 1 87 ? 7.321 2.732 -16.225 1.00 84.81 87 THR A C 1
ATOM 664 O O . THR A 1 87 ? 6.548 3.412 -15.546 1.00 84.81 87 THR A O 1
ATOM 667 N N . ARG A 1 88 ? 6.908 1.681 -16.947 1.00 91.62 88 ARG A N 1
ATOM 668 C CA . ARG A 1 88 ? 5.489 1.291 -17.104 1.00 91.62 88 ARG A CA 1
ATOM 669 C C . ARG A 1 88 ? 5.174 -0.147 -16.686 1.00 91.62 88 ARG A C 1
ATOM 671 O O . ARG A 1 88 ? 4.026 -0.556 -16.819 1.00 91.62 88 ARG A O 1
ATOM 678 N N . ASP A 1 89 ? 6.137 -0.876 -16.126 1.00 91.81 89 ASP A N 1
ATOM 679 C CA . ASP A 1 89 ? 6.012 -2.303 -15.769 1.00 91.81 89 ASP A CA 1
ATOM 680 C C . ASP A 1 89 ? 4.811 -2.588 -14.850 1.00 91.81 89 ASP A C 1
ATOM 682 O O . ASP A 1 89 ? 4.143 -3.616 -14.940 1.00 91.81 89 ASP A O 1
ATO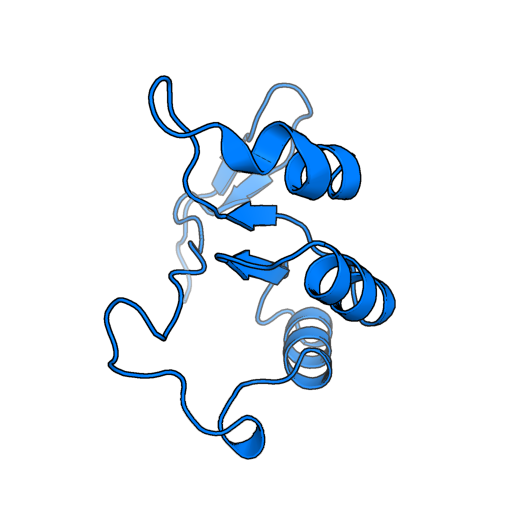M 686 N N . ALA A 1 90 ? 4.461 -1.624 -13.999 1.00 88.88 90 ALA A N 1
ATOM 687 C CA . ALA A 1 90 ? 3.315 -1.715 -13.108 1.00 88.88 90 ALA A CA 1
ATOM 688 C C . ALA A 1 90 ? 1.950 -1.840 -13.805 1.00 88.88 90 ALA A C 1
ATOM 690 O O . ALA A 1 90 ? 0.981 -2.262 -13.169 1.00 88.88 90 ALA A O 1
ATOM 691 N N . GLU A 1 91 ? 1.839 -1.447 -15.075 1.00 93.56 91 GLU A N 1
ATOM 692 C CA . GLU A 1 91 ? 0.583 -1.515 -15.826 1.00 93.56 91 GLU A CA 1
ATOM 693 C C . GLU A 1 91 ? 0.124 -2.944 -16.105 1.00 93.56 91 GLU A C 1
ATOM 695 O O . GLU A 1 91 ? -1.079 -3.163 -16.244 1.00 93.56 91 GLU A O 1
ATOM 700 N N . GLU A 1 92 ? 1.050 -3.903 -16.156 1.00 94.69 92 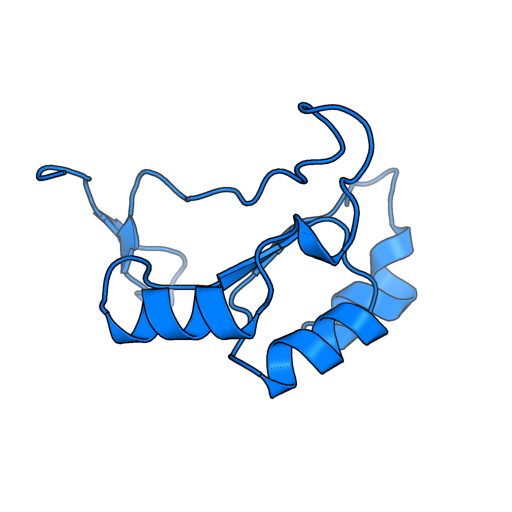GLU A N 1
ATOM 701 C CA . GLU A 1 92 ? 0.732 -5.291 -16.489 1.00 94.69 92 GLU A CA 1
ATOM 702 C C . GLU A 1 92 ? 0.024 -6.009 -15.338 1.00 94.69 92 GLU A C 1
ATOM 704 O O . GLU A 1 92 ? -0.985 -6.679 -15.557 1.00 94.69 92 GLU A O 1
ATOM 709 N N . GLU A 1 93 ? 0.503 -5.833 -14.101 1.00 92.25 93 GLU A N 1
ATOM 710 C CA . GLU A 1 93 ? 0.004 -6.621 -12.966 1.00 92.25 93 GLU A CA 1
ATOM 711 C C . GLU A 1 93 ? -0.398 -5.800 -11.734 1.00 92.25 93 GLU A C 1
ATOM 713 O O . GLU A 1 93 ? -1.411 -6.101 -11.090 1.00 92.25 93 GLU A O 1
ATOM 718 N N . VAL A 1 94 ? 0.360 -4.754 -11.386 1.00 91.31 94 VAL A N 1
ATOM 719 C CA . VAL A 1 94 ? 0.143 -3.994 -10.142 1.00 91.31 94 VAL A CA 1
ATOM 720 C C . VAL A 1 94 ? -1.090 -3.101 -10.256 1.00 91.31 94 VAL A C 1
ATOM 722 O O . VAL A 1 94 ? -1.976 -3.163 -9.405 1.00 91.31 94 VAL A O 1
ATOM 725 N N . ILE A 1 95 ? -1.199 -2.307 -11.324 1.00 91.94 95 ILE A N 1
ATOM 726 C CA . ILE A 1 95 ? -2.340 -1.406 -11.541 1.00 91.94 95 ILE A CA 1
ATOM 727 C C . ILE A 1 95 ? -3.661 -2.182 -11.668 1.00 91.94 95 ILE A C 1
ATOM 729 O O . ILE A 1 95 ? -4.623 -1.773 -11.014 1.00 91.94 95 ILE A O 1
ATOM 733 N N . PRO A 1 96 ? -3.752 -3.292 -12.431 1.00 94.62 96 PRO A N 1
ATOM 734 C CA . PRO A 1 96 ? -4.952 -4.128 -12.448 1.00 94.62 96 PRO A CA 1
ATOM 735 C C . PRO A 1 96 ? -5.320 -4.701 -11.078 1.00 94.62 96 PRO A C 1
ATOM 737 O O . PRO A 1 96 ? -6.500 -4.776 -10.762 1.00 94.62 96 PRO A O 1
ATOM 740 N N . THR A 1 97 ? -4.335 -5.061 -10.248 1.00 93.56 97 THR A N 1
ATOM 741 C CA . THR A 1 97 ? -4.581 -5.585 -8.891 1.00 93.56 97 THR A CA 1
ATOM 742 C C . THR A 1 97 ? -5.158 -4.525 -7.942 1.00 93.56 97 THR A C 1
ATOM 744 O O . THR A 1 97 ? -5.855 -4.872 -6.993 1.00 93.56 97 THR A O 1
ATOM 747 N N . CYS A 1 98 ? -4.880 -3.242 -8.183 1.00 89.88 98 CYS A N 1
ATOM 748 C CA . CYS A 1 98 ? -5.350 -2.125 -7.357 1.00 89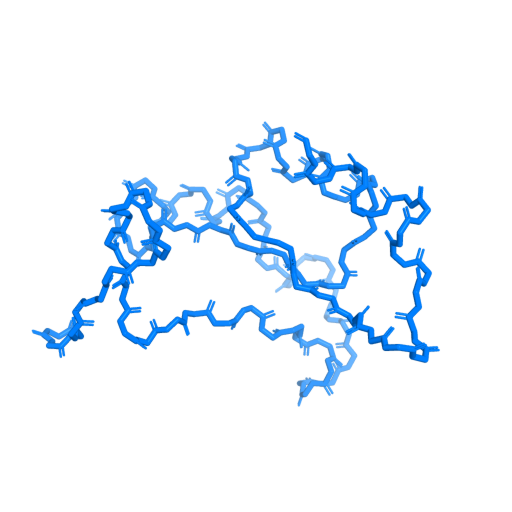.88 98 CYS A CA 1
ATOM 749 C C . CYS A 1 98 ? -6.740 -1.578 -7.748 1.00 89.88 98 CYS A C 1
ATOM 751 O O . CYS A 1 98 ? -7.197 -0.628 -7.108 1.00 89.88 98 CYS A O 1
ATOM 753 N N . ARG A 1 99 ? -7.373 -2.100 -8.807 1.00 86.94 99 ARG A N 1
ATOM 754 C CA . ARG A 1 99 ? -8.703 -1.681 -9.290 1.00 86.94 99 ARG A CA 1
ATOM 755 C C . ARG A 1 99 ? -9.804 -2.585 -8.756 1.00 86.94 99 ARG A C 1
ATOM 757 O O . ARG A 1 99 ? -10.888 -2.029 -8.476 1.00 86.94 99 ARG A O 1
#

Secondary structure (DSSP, 8-state):
-----EEEETTTTEEEESS------HHHHSSSPPPGGGS--HHHHHHHHHTTS-S-EEEES--HHHHHHHHHHS-EEEEE---SSS--GGGTTHHHHT-

pLDDT: mean 78.87, std 14.03, range [47.38, 94.69]

Radius of gyration: 14.98 Å; chains: 1; bounding box: 35×32×37 Å

Sequence (99 aa):
MSNVKKIKLGSQGLEVSAIGLGCMGMSYAYGPAKPEEEMIGMGELKKLVKEGKIKYIGLSEANPETIRRAHDVHPITAVQLEWSLWTRDAEEEVIPTCR

InterPro domains:
  IPR023210 NADP-dependent oxidoreductase domain [PF00248] (41-99)
  IPR036812 NAD(P)-dependent oxidoreductase domain superfamily [G3DSA:3.20.20.100] (41-99)
  IPR036812 NAD(P)-dependent oxidoreductase domain superfamily [SSF51430] (5-99)
  IPR050791 Aldo/Keto Reductase [PTHR43625] (42-99)